Protein AF-A0A954XBH7-F1 (afdb_monomer_lite)

Structure (mmCIF, N/CA/C/O backbone):
data_AF-A0A954XBH7-F1
#
_entry.id   AF-A0A954XBH7-F1
#
loop_
_atom_site.group_PDB
_atom_site.id
_atom_site.type_symbol
_atom_site.label_atom_id
_atom_site.label_alt_id
_atom_site.label_comp_id
_atom_site.label_asym_id
_atom_site.label_entity_id
_atom_site.label_seq_id
_atom_site.pdbx_PDB_ins_code
_atom_site.Cartn_x
_atom_site.Cartn_y
_atom_site.Cartn_z
_atom_site.occupancy
_atom_site.B_iso_or_equiv
_atom_site.auth_seq_id
_atom_site.auth_comp_id
_atom_site.auth_asym_id
_atom_site.auth_atom_id
_atom_site.pdbx_PDB_model_num
ATOM 1 N N . MET A 1 1 ? 10.663 13.308 -38.263 1.00 36.91 1 MET A N 1
ATOM 2 C CA . MET A 1 1 ? 10.533 11.987 -37.616 1.00 36.91 1 MET A CA 1
ATOM 3 C C . MET A 1 1 ? 9.834 12.252 -36.302 1.00 36.91 1 MET A C 1
ATOM 5 O O . MET A 1 1 ? 10.481 12.444 -35.283 1.00 36.91 1 MET A O 1
ATOM 9 N N . ASP A 1 2 ? 8.521 12.435 -36.405 1.00 36.22 2 ASP A N 1
ATOM 10 C CA . ASP A 1 2 ? 7.626 12.686 -35.284 1.00 36.22 2 ASP A CA 1
ATOM 11 C C . ASP A 1 2 ? 7.541 11.413 -34.451 1.00 36.22 2 ASP A C 1
ATOM 13 O O . ASP A 1 2 ? 7.049 10.384 -34.914 1.00 36.22 2 ASP A O 1
ATOM 17 N N . SER A 1 3 ? 8.103 11.472 -33.249 1.00 42.88 3 SER A N 1
ATOM 18 C CA . SER A 1 3 ? 7.940 10.445 -32.233 1.00 42.88 3 SER A CA 1
ATOM 19 C C . SER A 1 3 ? 6.480 10.446 -31.790 1.00 42.88 3 SER A C 1
ATOM 21 O O . SER A 1 3 ? 6.042 11.360 -31.091 1.00 42.88 3 SER A O 1
ATOM 23 N N . ASP A 1 4 ? 5.752 9.457 -32.295 1.00 40.78 4 ASP A N 1
ATOM 24 C CA . ASP A 1 4 ? 4.580 8.808 -31.715 1.00 40.78 4 ASP A CA 1
ATOM 25 C C . ASP A 1 4 ? 4.142 9.409 -30.366 1.00 40.78 4 ASP A C 1
ATOM 27 O O . ASP A 1 4 ? 4.660 9.068 -29.301 1.00 40.78 4 ASP A O 1
ATOM 31 N N . LYS A 1 5 ? 3.203 10.362 -30.414 1.00 44.94 5 LYS A N 1
ATOM 32 C CA . LYS A 1 5 ? 2.457 10.791 -29.229 1.00 44.94 5 LYS A CA 1
ATOM 33 C C . LYS A 1 5 ? 1.485 9.666 -28.902 1.00 44.94 5 LYS A C 1
ATOM 35 O O . LYS A 1 5 ? 0.318 9.743 -29.275 1.00 44.94 5 LYS A O 1
ATOM 40 N N . SER A 1 6 ? 1.993 8.614 -28.273 1.00 44.19 6 SER A N 1
ATOM 41 C CA . SER A 1 6 ? 1.218 7.443 -27.887 1.00 44.19 6 SER A CA 1
ATOM 42 C C . SER A 1 6 ? 0.050 7.877 -26.996 1.00 44.19 6 SER A C 1
ATOM 44 O O . SER A 1 6 ? 0.247 8.238 -25.833 1.00 44.19 6 SER A O 1
ATOM 46 N N . GLU A 1 7 ? -1.165 7.878 -27.546 1.00 43.41 7 GLU A N 1
ATOM 47 C CA . GLU A 1 7 ? -2.385 7.852 -26.744 1.00 43.41 7 GLU A CA 1
ATOM 48 C C . GLU A 1 7 ? -2.336 6.569 -25.908 1.00 43.41 7 GLU A C 1
ATOM 50 O O . GLU A 1 7 ? -2.286 5.463 -26.445 1.00 43.41 7 GLU A O 1
ATOM 55 N N . GLY A 1 8 ? -2.259 6.715 -24.588 1.00 51.84 8 GLY A N 1
ATOM 56 C CA . GLY A 1 8 ? -2.066 5.601 -23.669 1.00 51.84 8 GLY A CA 1
ATOM 57 C C . GLY A 1 8 ? -2.808 5.843 -22.364 1.00 51.84 8 GLY A C 1
ATOM 58 O O . GLY A 1 8 ? -2.859 6.964 -21.856 1.00 51.84 8 GLY A O 1
ATOM 59 N N . VAL A 1 9 ? -3.413 4.782 -21.832 1.00 53.88 9 VAL A N 1
ATOM 60 C CA . VAL A 1 9 ? -3.967 4.770 -20.477 1.00 53.88 9 VAL A CA 1
ATOM 61 C C . VAL A 1 9 ? -2.884 4.213 -19.566 1.00 53.88 9 VAL A C 1
ATOM 63 O O . VAL A 1 9 ? -2.544 3.036 -19.670 1.00 53.88 9 VAL A O 1
ATOM 66 N N . PHE A 1 10 ? -2.352 5.054 -18.685 1.00 56.38 10 PHE A N 1
ATOM 67 C CA . PHE A 1 10 ? -1.316 4.671 -17.728 1.00 56.38 10 PHE A CA 1
ATOM 68 C C . PHE A 1 10 ? -1.886 4.699 -16.305 1.00 56.38 10 PHE A C 1
ATOM 70 O O . PHE A 1 10 ? -2.744 5.522 -15.960 1.00 56.38 10 PHE A O 1
ATOM 77 N N . ALA A 1 11 ? -1.442 3.767 -15.464 1.00 56.75 11 ALA A N 1
ATOM 78 C CA . ALA A 1 11 ? -1.829 3.695 -14.059 1.00 56.75 11 ALA A CA 1
ATOM 79 C C . ALA A 1 11 ? -0.993 4.687 -13.234 1.00 56.75 11 ALA A C 1
ATOM 81 O O . ALA A 1 11 ? -0.103 4.291 -12.497 1.00 56.75 11 ALA A O 1
ATOM 82 N N . ASP A 1 12 ? -1.255 5.986 -13.386 1.00 60.50 12 ASP A N 1
ATOM 83 C CA . ASP A 1 12 ? -0.345 7.024 -12.877 1.00 60.50 12 ASP A CA 1
ATOM 84 C C . ASP A 1 12 ? -0.727 7.640 -11.532 1.00 60.50 12 ASP A C 1
ATOM 86 O O . ASP A 1 12 ? 0.113 8.246 -10.862 1.00 60.50 12 ASP A O 1
ATOM 90 N N . ALA A 1 13 ? -1.989 7.530 -11.121 1.00 59.00 13 ALA A N 1
ATOM 91 C CA . ALA A 1 13 ? -2.493 8.314 -10.004 1.00 59.00 13 ALA A CA 1
ATOM 92 C C . ALA A 1 13 ? -2.855 7.418 -8.820 1.00 59.00 13 ALA A C 1
ATOM 94 O O . ALA A 1 13 ? -3.929 6.820 -8.761 1.00 59.00 13 ALA A O 1
ATOM 95 N N . THR A 1 14 ? -1.957 7.379 -7.836 1.00 73.00 14 THR A N 1
ATOM 96 C CA . THR A 1 14 ? -2.325 7.007 -6.469 1.00 73.00 14 THR A CA 1
ATOM 97 C C . THR A 1 14 ? -2.552 8.286 -5.670 1.00 73.00 14 THR A C 1
ATOM 99 O O . THR A 1 14 ? -1.691 9.166 -5.679 1.00 73.00 14 THR A O 1
ATOM 102 N N . HIS A 1 15 ? -3.712 8.420 -5.027 1.00 81.50 15 HIS A N 1
ATOM 103 C CA . HIS A 1 15 ? -3.998 9.531 -4.115 1.00 81.50 15 HIS A CA 1
ATOM 104 C C . HIS A 1 15 ? -4.267 8.988 -2.716 1.00 81.50 15 HIS A C 1
ATOM 106 O O . HIS A 1 15 ? -5.100 8.097 -2.547 1.00 81.50 15 HIS A O 1
ATOM 112 N N . VAL A 1 16 ? -3.554 9.507 -1.720 1.00 85.25 16 VAL A N 1
ATOM 113 C CA . VAL A 1 16 ? -3.611 9.026 -0.335 1.00 85.25 16 VAL A CA 1
ATOM 114 C C . VAL A 1 16 ? -4.178 10.119 0.558 1.00 85.25 16 VAL A C 1
ATOM 116 O O . VAL A 1 16 ? -3.672 11.238 0.566 1.00 85.25 16 VAL A O 1
ATOM 119 N N . VAL A 1 17 ? -5.234 9.799 1.304 1.00 88.44 17 VAL A N 1
ATOM 120 C CA . VAL A 1 17 ? -5.970 10.761 2.134 1.00 88.44 17 VAL A CA 1
ATOM 121 C C . VAL A 1 17 ? -6.235 10.181 3.518 1.00 88.44 17 VAL A C 1
ATOM 123 O O . VAL A 1 17 ? -6.550 8.999 3.670 1.00 88.44 17 VAL A O 1
ATOM 126 N N . ALA A 1 18 ? -6.140 11.027 4.541 1.00 87.56 18 ALA A N 1
ATOM 127 C CA . ALA A 1 18 ? -6.534 10.681 5.897 1.00 87.56 18 ALA A CA 1
ATOM 128 C C . ALA A 1 18 ? -8.067 10.625 5.991 1.00 87.56 18 ALA A C 1
ATOM 130 O O . ALA A 1 18 ? -8.766 11.566 5.619 1.00 87.56 18 ALA A O 1
ATOM 131 N N . ALA A 1 19 ? -8.602 9.524 6.512 1.00 83.06 19 ALA A N 1
ATOM 132 C CA . ALA A 1 19 ? -10.033 9.272 6.650 1.00 83.06 19 ALA A CA 1
ATOM 133 C C . ALA A 1 19 ? -10.357 8.853 8.094 1.00 83.06 19 ALA A C 1
ATOM 135 O O . ALA A 1 19 ? -10.645 7.688 8.388 1.00 83.06 19 ALA A O 1
ATOM 136 N N . GLY A 1 20 ? -10.273 9.811 9.023 1.00 84.88 20 GLY A N 1
ATOM 137 C CA . GLY A 1 20 ? -10.419 9.555 10.459 1.00 84.88 20 GLY A CA 1
ATOM 138 C C . GLY A 1 20 ? -9.294 8.655 10.977 1.00 84.88 20 GLY A C 1
ATOM 139 O O . GLY A 1 20 ? -8.123 8.983 10.824 1.00 84.88 20 GLY A O 1
ATOM 140 N N . HIS A 1 21 ? -9.643 7.497 11.547 1.00 83.69 21 HIS A N 1
ATOM 141 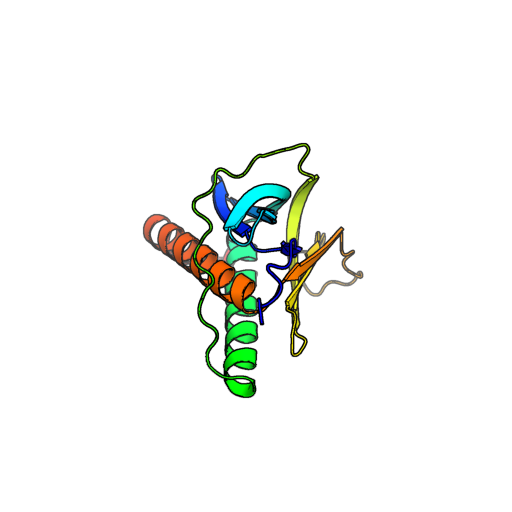C CA . HIS A 1 21 ? -8.676 6.488 12.017 1.00 8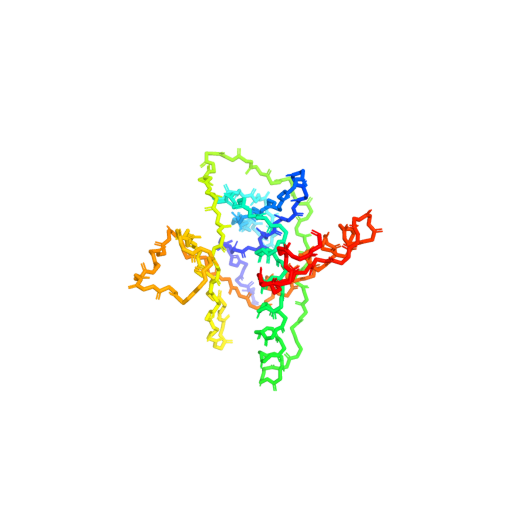3.69 21 HIS A CA 1
ATOM 142 C C . HIS A 1 21 ? -8.148 5.556 10.911 1.00 83.69 21 HIS A C 1
ATOM 144 O O . HIS A 1 21 ? -7.442 4.585 11.194 1.00 83.69 21 HIS A O 1
ATOM 150 N N . ASN A 1 22 ? -8.508 5.817 9.654 1.00 89.75 22 ASN A N 1
ATOM 151 C CA . ASN A 1 22 ? -8.070 5.045 8.501 1.00 89.75 22 ASN A CA 1
ATOM 152 C C . ASN A 1 22 ? -7.342 5.935 7.493 1.00 89.75 22 ASN A C 1
ATOM 154 O O . ASN A 1 22 ? -7.479 7.155 7.481 1.00 89.75 22 ASN A O 1
ATOM 158 N N . VAL A 1 23 ? -6.604 5.278 6.614 1.00 91.50 23 VAL A N 1
ATOM 159 C CA . VAL A 1 23 ? -6.016 5.815 5.397 1.00 91.50 23 VAL A CA 1
ATOM 160 C C . VAL A 1 23 ? -6.862 5.329 4.228 1.00 91.50 23 VAL A C 1
ATOM 162 O O . VAL A 1 23 ? -7.190 4.141 4.138 1.00 91.50 23 VAL A O 1
ATOM 165 N N . LEU A 1 24 ? -7.226 6.254 3.350 1.00 91.44 24 LEU A N 1
ATOM 166 C CA . LEU A 1 24 ? -7.927 5.987 2.107 1.00 91.44 24 LEU A CA 1
ATOM 167 C C . LEU A 1 24 ? -6.961 6.171 0.941 1.00 91.44 24 LEU A C 1
ATOM 169 O O . LEU A 1 24 ? -6.376 7.238 0.778 1.00 91.44 24 LEU A O 1
ATOM 173 N N . ILE A 1 25 ? -6.794 5.122 0.145 1.00 90.62 25 ILE A N 1
ATOM 174 C CA . ILE A 1 25 ? -5.942 5.115 -1.041 1.00 90.62 25 ILE A CA 1
ATOM 175 C C . ILE A 1 25 ? -6.832 4.951 -2.266 1.00 90.62 25 ILE A C 1
ATOM 177 O O . ILE A 1 25 ? -7.595 3.990 -2.362 1.00 90.62 25 ILE A O 1
ATOM 181 N N . TYR A 1 26 ? -6.721 5.880 -3.205 1.00 88.12 26 TYR A N 1
ATOM 182 C CA . TYR A 1 26 ? -7.367 5.803 -4.506 1.00 88.12 26 TYR A CA 1
ATOM 183 C C . TYR A 1 26 ? -6.357 5.324 -5.535 1.00 88.12 26 TYR A C 1
ATOM 185 O O . TYR A 1 26 ? -5.347 5.989 -5.743 1.00 88.12 26 TYR A O 1
ATOM 193 N N . PHE A 1 27 ? -6.654 4.210 -6.194 1.00 87.12 27 PHE A N 1
ATOM 194 C CA . PHE A 1 27 ? -5.952 3.772 -7.392 1.00 87.12 27 PHE A CA 1
ATOM 195 C C . PHE A 1 27 ? -6.744 4.229 -8.612 1.00 87.12 27 PHE A C 1
ATOM 197 O O . PHE A 1 27 ? -7.890 3.809 -8.820 1.00 87.12 27 PHE A O 1
ATOM 204 N N . ALA A 1 28 ? -6.143 5.120 -9.391 1.00 82.75 28 ALA A N 1
ATOM 205 C CA . ALA A 1 28 ? -6.742 5.719 -10.566 1.00 82.75 28 ALA A CA 1
ATOM 206 C C . ALA A 1 28 ? -5.891 5.473 -11.811 1.00 82.75 28 ALA A C 1
ATOM 208 O O . ALA A 1 28 ? -4.660 5.440 -11.769 1.00 82.75 28 ALA A O 1
ATOM 209 N N . THR A 1 29 ? -6.578 5.339 -12.938 1.00 77.50 29 THR A N 1
ATOM 210 C CA . THR A 1 29 ? -5.958 5.354 -14.263 1.00 77.50 29 THR A CA 1
ATOM 211 C C . THR A 1 29 ? -6.107 6.734 -14.864 1.00 77.50 29 THR A C 1
ATOM 213 O O . THR A 1 29 ? -7.200 7.304 -14.813 1.00 77.50 29 THR A O 1
ATOM 216 N N . THR A 1 30 ? -5.036 7.242 -15.460 1.00 74.75 30 THR A N 1
ATOM 217 C CA . THR A 1 30 ? -5.034 8.529 -16.149 1.00 74.75 30 THR A CA 1
ATOM 218 C C . THR A 1 30 ? -5.012 8.292 -17.650 1.00 74.75 30 THR A C 1
ATOM 220 O O . THR A 1 30 ? -4.174 7.553 -18.168 1.00 74.75 30 THR A O 1
ATOM 223 N N . ASN A 1 31 ? -5.951 8.915 -18.354 1.00 71.00 31 ASN A N 1
ATOM 224 C CA . ASN A 1 31 ? -5.974 8.923 -19.808 1.00 71.00 31 ASN A CA 1
ATOM 225 C C . ASN A 1 31 ? -5.105 10.075 -20.327 1.00 71.00 31 ASN A C 1
ATOM 227 O O . ASN A 1 31 ? -5.291 11.221 -19.901 1.00 71.00 31 ASN A O 1
ATOM 231 N N . TYR A 1 32 ? -4.189 9.796 -21.254 1.00 66.25 32 TYR A N 1
ATOM 232 C CA . TYR A 1 32 ? -3.356 10.807 -21.900 1.00 66.25 32 TYR A CA 1
ATOM 233 C C . TYR A 1 32 ? -3.871 11.115 -23.306 1.00 66.25 32 TYR A C 1
ATOM 235 O O . TYR A 1 32 ? -3.615 10.374 -24.253 1.00 66.25 32 TYR A O 1
ATOM 243 N N . ALA A 1 33 ? -4.553 12.251 -23.456 1.00 66.88 33 ALA A N 1
ATOM 244 C CA . ALA A 1 33 ? -4.963 12.758 -24.759 1.00 66.88 33 ALA A CA 1
ATOM 245 C C . ALA A 1 33 ? -3.852 13.655 -25.320 1.00 66.88 33 ALA A C 1
ATOM 247 O O . ALA A 1 33 ? -3.468 14.653 -24.704 1.00 66.88 33 ALA A O 1
ATOM 248 N N . SER A 1 34 ? -3.333 13.339 -26.509 1.00 66.94 34 SER A N 1
ATOM 249 C CA . SER A 1 34 ? -2.300 14.132 -27.208 1.00 66.94 34 SER A CA 1
ATOM 250 C C . SER A 1 34 ? -0.971 14.337 -26.448 1.00 66.94 34 SER A C 1
ATOM 252 O O . SER A 1 34 ? -0.243 15.302 -26.706 1.00 66.94 34 SER A O 1
ATOM 254 N N . GLY A 1 35 ? -0.629 13.417 -25.538 1.00 64.25 35 GLY A N 1
ATOM 255 C CA . GLY A 1 35 ? 0.598 13.462 -24.728 1.00 64.25 35 GLY A CA 1
ATOM 256 C C . GLY A 1 35 ? 0.504 14.326 -23.465 1.00 64.25 35 GLY A C 1
ATOM 257 O O . GLY A 1 35 ? 1.510 14.526 -22.789 1.00 64.25 35 GLY A O 1
ATOM 258 N N . ALA A 1 36 ? -0.685 14.832 -23.133 1.00 62.84 36 ALA A N 1
ATOM 259 C CA . ALA A 1 36 ? -0.972 15.471 -21.854 1.00 62.84 36 ALA A CA 1
ATOM 260 C C . ALA A 1 36 ? -1.959 14.601 -21.064 1.00 62.84 36 ALA A C 1
ATOM 262 O O . ALA A 1 36 ? -2.866 14.024 -21.674 1.00 62.84 36 ALA A O 1
ATOM 263 N N . PRO A 1 37 ? -1.824 14.503 -19.728 1.00 66.56 37 PRO A N 1
ATOM 264 C CA . PRO A 1 37 ? -2.852 13.856 -18.926 1.00 66.56 37 PRO A CA 1
ATOM 265 C C . PRO A 1 37 ? -4.155 14.642 -19.148 1.00 66.56 37 PRO A C 1
ATOM 267 O O . PRO A 1 37 ? -4.118 15.862 -19.336 1.00 66.56 37 PRO A O 1
ATOM 270 N N . SER A 1 38 ? -5.290 13.953 -19.245 1.00 68.00 38 SER A N 1
ATOM 271 C CA . SER A 1 38 ? -6.585 14.546 -19.622 1.00 68.00 38 SER A CA 1
ATOM 272 C C . SER A 1 38 ? -7.666 14.319 -18.567 1.00 68.00 38 SER A C 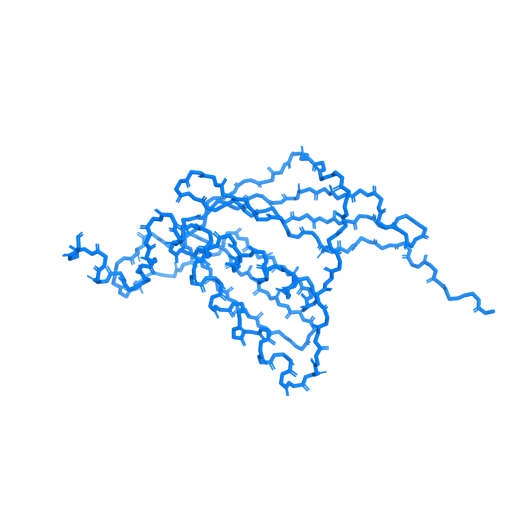1
ATOM 274 O O . SER A 1 38 ? -8.375 15.257 -18.208 1.00 68.00 38 SER A O 1
ATOM 276 N N . GLU A 1 39 ? -7.743 13.108 -18.016 1.00 74.19 39 GLU A N 1
ATOM 277 C CA . GLU A 1 39 ? -8.672 12.737 -16.952 1.00 74.19 39 GLU A CA 1
ATOM 278 C C . GLU A 1 39 ? -8.086 11.582 -16.137 1.00 74.19 39 GLU A C 1
ATOM 280 O O . GLU A 1 39 ? -7.568 10.620 -16.709 1.00 74.19 39 GLU A O 1
ATOM 285 N N . SER A 1 40 ? -8.198 11.663 -14.810 1.00 77.06 40 SER A N 1
ATOM 286 C CA . SER A 1 40 ? -7.890 10.558 -13.901 1.00 77.06 40 SER A CA 1
ATOM 287 C C . SER A 1 40 ? -9.188 9.987 -13.341 1.00 77.06 40 SER A C 1
ATOM 289 O O . SER A 1 40 ? -9.954 10.701 -12.695 1.00 77.06 40 SER A O 1
ATOM 291 N N . THR A 1 41 ? -9.427 8.694 -13.545 1.00 81.00 41 THR A N 1
ATOM 292 C CA . THR A 1 41 ? -10.620 8.003 -13.040 1.00 81.00 41 THR A CA 1
ATOM 293 C C . THR A 1 41 ? -10.223 7.009 -11.958 1.00 81.00 41 THR A C 1
ATOM 295 O O . THR A 1 41 ? -9.473 6.065 -12.217 1.00 81.00 41 THR A O 1
ATOM 298 N N . ALA A 1 42 ? -10.747 7.196 -10.743 1.00 82.25 42 ALA A N 1
ATOM 299 C CA . ALA A 1 42 ? -10.531 6.261 -9.641 1.00 82.25 42 ALA A CA 1
ATOM 300 C C . ALA A 1 42 ? -11.262 4.935 -9.895 1.00 82.25 42 ALA A C 1
ATOM 302 O O . ALA A 1 42 ? -12.496 4.892 -9.961 1.00 82.25 42 ALA A O 1
ATOM 303 N N . GLN A 1 43 ? -10.498 3.848 -9.993 1.00 83.12 43 GLN A N 1
ATOM 304 C CA . GLN A 1 43 ? -11.024 2.500 -10.211 1.00 83.12 43 GLN A CA 1
ATOM 305 C C . GLN A 1 43 ? -11.256 1.756 -8.894 1.00 83.12 43 GLN A C 1
ATOM 307 O O . GLN A 1 43 ? -12.262 1.057 -8.744 1.00 83.12 43 GLN A O 1
ATOM 312 N N . LEU A 1 44 ? -10.363 1.958 -7.921 1.00 87.81 44 LEU A N 1
ATOM 313 C CA . LEU A 1 44 ? -10.415 1.302 -6.622 1.00 87.81 44 LEU A CA 1
ATOM 314 C C . LEU A 1 44 ? -10.119 2.281 -5.482 1.00 87.81 44 LEU A C 1
ATOM 316 O O . LEU A 1 44 ? -9.110 2.980 -5.490 1.00 87.81 44 LEU A O 1
ATOM 320 N N . SER A 1 45 ? -10.973 2.257 -4.465 1.00 90.19 45 SER A N 1
ATOM 321 C CA . SER A 1 45 ? -10.786 2.916 -3.177 1.00 90.19 45 SER A CA 1
ATOM 322 C C . SER A 1 45 ? -10.492 1.867 -2.113 1.00 90.19 45 SER A C 1
ATOM 324 O O . SER A 1 45 ? -11.318 0.993 -1.836 1.00 90.19 45 SER A O 1
ATOM 326 N N . VAL A 1 46 ? -9.324 1.966 -1.489 1.00 91.44 46 VAL A N 1
ATOM 327 C CA . VAL A 1 46 ? -8.882 1.058 -0.430 1.00 91.44 46 VAL A CA 1
ATOM 328 C C . VAL A 1 46 ? -8.836 1.799 0.890 1.00 91.44 46 VAL A C 1
ATOM 330 O O . VAL A 1 46 ? -8.061 2.733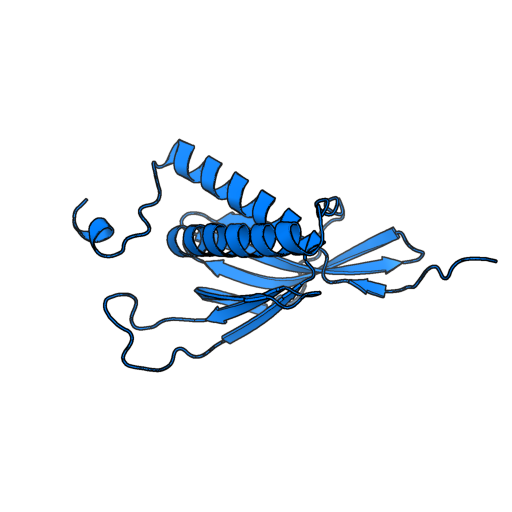 1.063 1.00 91.44 46 VAL A O 1
ATOM 333 N N . TYR A 1 47 ? -9.639 1.338 1.838 1.00 93.06 47 TYR A N 1
ATOM 334 C CA . TYR A 1 47 ? -9.584 1.764 3.227 1.00 93.06 47 TYR A CA 1
ATOM 335 C C . TYR A 1 47 ? -8.685 0.811 4.008 1.00 93.06 47 TYR A C 1
ATOM 337 O O . TYR A 1 47 ? -8.895 -0.401 3.994 1.00 93.06 47 TYR A O 1
ATOM 345 N N . MET A 1 48 ? -7.706 1.337 4.733 1.00 92.81 48 MET A N 1
ATOM 346 C CA . MET A 1 48 ? -6.876 0.547 5.643 1.00 92.81 48 MET A CA 1
ATOM 347 C C . MET A 1 48 ? -6.538 1.345 6.893 1.00 92.81 48 MET A C 1
ATOM 349 O O . MET A 1 48 ? -6.448 2.563 6.850 1.00 92.81 48 MET A O 1
ATOM 353 N N . ASN A 1 49 ? -6.338 0.679 8.026 1.00 92.00 49 ASN A N 1
ATOM 354 C CA . ASN A 1 49 ? -5.902 1.379 9.235 1.00 92.00 49 ASN A CA 1
ATOM 355 C C . ASN A 1 49 ? -4.441 1.862 9.116 1.00 92.00 49 ASN A C 1
ATOM 357 O O . ASN A 1 49 ? -3.654 1.327 8.327 1.00 92.00 49 ASN A O 1
ATOM 361 N N . TYR A 1 50 ? -4.056 2.822 9.962 1.00 91.56 50 TYR A N 1
ATOM 362 C CA . TYR A 1 50 ? -2.695 3.376 9.995 1.00 91.56 50 TYR A CA 1
ATOM 363 C C . TYR A 1 50 ? -1.603 2.328 10.253 1.00 91.56 50 TYR A C 1
ATOM 365 O O . TYR A 1 50 ? -0.503 2.437 9.719 1.00 91.56 50 TYR A O 1
ATOM 373 N N . TYR A 1 51 ? -1.896 1.254 10.990 1.00 91.50 51 TYR A N 1
ATOM 374 C CA . TYR A 1 51 ? -0.932 0.173 11.214 1.00 91.50 51 TYR A CA 1
ATOM 375 C C . TYR A 1 51 ? -0.630 -0.637 9.951 1.00 91.50 51 TYR A C 1
ATOM 377 O O . TYR A 1 51 ? 0.479 -1.142 9.762 1.00 91.50 51 TYR A O 1
ATOM 385 N N . THR A 1 52 ? -1.635 -0.850 9.109 1.00 91.56 52 THR A N 1
ATOM 386 C CA . THR A 1 52 ? -1.477 -1.504 7.813 1.00 91.56 52 THR A CA 1
ATOM 387 C C . THR A 1 52 ? -0.815 -0.546 6.827 1.00 91.56 52 THR A C 1
ATOM 389 O O . THR A 1 52 ? 0.112 -0.971 6.143 1.00 91.56 52 THR A O 1
ATOM 392 N N . ALA A 1 53 ? -1.167 0.743 6.847 1.00 93.75 53 ALA A N 1
ATOM 393 C CA . ALA A 1 53 ? -0.495 1.768 6.049 1.00 93.75 53 ALA A CA 1
ATOM 394 C C . ALA A 1 53 ? 1.004 1.897 6.390 1.00 93.75 53 ALA A C 1
ATOM 396 O O . ALA A 1 53 ? 1.829 1.921 5.484 1.00 93.75 53 ALA A O 1
ATOM 397 N N . LYS A 1 54 ? 1.390 1.872 7.674 1.00 93.88 54 LYS A N 1
ATOM 398 C CA . LYS A 1 54 ? 2.803 1.894 8.112 1.00 93.88 54 LYS A CA 1
ATOM 399 C C . LYS A 1 54 ? 3.589 0.674 7.635 1.00 93.88 54 LYS A C 1
ATOM 401 O O . LYS A 1 54 ? 4.726 0.792 7.186 1.00 93.88 54 LYS A O 1
ATOM 406 N N . ARG A 1 55 ? 2.973 -0.511 7.675 1.00 91.94 55 ARG A N 1
ATOM 407 C CA . ARG A 1 55 ? 3.577 -1.739 7.128 1.00 91.94 55 ARG A CA 1
ATOM 408 C C . ARG A 1 55 ? 3.729 -1.667 5.609 1.00 91.94 55 ARG A C 1
ATOM 410 O O . ARG A 1 55 ? 4.765 -2.072 5.088 1.00 91.94 55 ARG A O 1
ATOM 417 N N . LEU A 1 56 ? 2.731 -1.116 4.920 1.00 93.75 56 LEU A N 1
ATOM 418 C CA . LEU A 1 56 ? 2.787 -0.850 3.486 1.00 93.75 56 LEU A CA 1
ATOM 419 C C . LEU A 1 56 ? 3.908 0.142 3.147 1.00 93.75 56 LEU A C 1
ATOM 421 O O . LEU A 1 56 ? 4.717 -0.158 2.278 1.00 93.75 56 LEU A O 1
ATOM 425 N N . GLN A 1 57 ? 4.020 1.257 3.871 1.00 94.69 57 GLN A N 1
ATOM 426 C CA . GLN A 1 57 ? 5.091 2.245 3.709 1.00 94.69 57 GLN A CA 1
ATOM 427 C C . GLN A 1 57 ? 6.478 1.596 3.808 1.00 94.69 57 GLN A C 1
ATOM 429 O O . GLN A 1 57 ? 7.310 1.781 2.925 1.00 94.69 57 GLN A O 1
ATOM 434 N N . ALA A 1 58 ? 6.721 0.793 4.848 1.00 94.06 58 ALA A N 1
ATOM 435 C CA . ALA A 1 58 ? 8.002 0.115 5.033 1.00 94.06 58 ALA A CA 1
ATOM 436 C C . ALA A 1 58 ? 8.304 -0.881 3.898 1.00 94.06 58 ALA A C 1
ATOM 438 O O . ALA A 1 58 ? 9.429 -0.942 3.398 1.00 94.06 58 ALA A O 1
ATOM 439 N N . ALA A 1 59 ? 7.301 -1.647 3.459 1.00 93.50 59 ALA A N 1
ATOM 440 C CA . ALA A 1 59 ? 7.448 -2.582 2.346 1.00 93.50 59 ALA A CA 1
ATOM 441 C C . ALA A 1 59 ? 7.703 -1.863 1.008 1.00 93.50 59 ALA A C 1
ATOM 443 O O . ALA A 1 59 ? 8.548 -2.308 0.227 1.00 93.50 59 ALA A O 1
ATOM 444 N N . LEU A 1 60 ? 7.010 -0.746 0.762 1.00 93.88 60 LEU A N 1
ATOM 445 C CA . LEU A 1 60 ? 7.219 0.122 -0.398 1.00 93.88 60 LEU A CA 1
ATOM 446 C C . LEU A 1 60 ? 8.637 0.685 -0.394 1.00 93.88 60 LEU A C 1
ATOM 448 O O . LEU A 1 60 ? 9.341 0.537 -1.387 1.00 93.88 60 LEU A O 1
ATOM 452 N N . ALA A 1 61 ? 9.084 1.245 0.733 1.00 94.06 61 ALA A N 1
ATOM 453 C CA . ALA A 1 61 ? 10.418 1.818 0.879 1.00 94.06 61 ALA A CA 1
ATOM 454 C C . ALA A 1 61 ? 11.512 0.802 0.544 1.00 94.06 61 ALA A C 1
ATOM 456 O O . ALA A 1 61 ? 12.391 1.087 -0.265 1.00 94.06 61 ALA A O 1
ATOM 457 N N . MET A 1 62 ? 11.419 -0.416 1.087 1.00 93.75 62 MET A N 1
ATOM 458 C CA . MET A 1 62 ? 12.368 -1.482 0.760 1.00 93.75 62 MET A CA 1
ATOM 459 C C . MET A 1 62 ? 12.314 -1.889 -0.715 1.00 93.75 62 MET A C 1
ATOM 461 O O . MET A 1 62 ? 13.354 -2.169 -1.307 1.00 93.75 62 MET A O 1
ATOM 465 N N . SER A 1 63 ? 11.120 -1.957 -1.308 1.00 92.50 63 SER A N 1
ATOM 466 C CA . SER A 1 63 ? 10.957 -2.373 -2.707 1.00 92.50 63 SER A CA 1
ATOM 467 C C . SER A 1 63 ? 11.532 -1.329 -3.664 1.00 92.50 63 SER A C 1
ATOM 469 O O . SER A 1 63 ? 12.318 -1.682 -4.540 1.00 92.50 63 SER A O 1
ATOM 471 N N . VAL A 1 64 ? 11.222 -0.049 -3.443 1.00 91.81 64 VAL A N 1
ATOM 472 C CA . VAL A 1 64 ? 11.769 1.081 -4.211 1.00 91.81 64 VAL A CA 1
ATOM 473 C C . VAL A 1 64 ? 13.282 1.174 -4.022 1.00 91.81 64 VAL A C 1
ATOM 475 O O . VAL A 1 64 ? 14.010 1.270 -5.002 1.00 91.81 64 VAL A O 1
ATOM 478 N N . GLN A 1 65 ? 13.787 1.050 -2.791 1.00 92.38 65 GLN A N 1
ATOM 479 C CA . GLN A 1 65 ? 15.229 1.068 -2.527 1.00 92.38 65 GLN A CA 1
ATOM 480 C C . GLN A 1 65 ? 15.968 -0.056 -3.269 1.00 92.38 65 GLN A C 1
ATOM 482 O O . GLN A 1 65 ? 17.039 0.176 -3.829 1.00 92.38 65 GLN A O 1
ATOM 487 N N . ARG A 1 66 ? 15.415 -1.277 -3.282 1.00 91.69 66 ARG A N 1
ATOM 488 C CA . ARG A 1 66 ? 15.997 -2.408 -4.024 1.00 91.69 66 ARG A CA 1
ATOM 489 C C . ARG A 1 66 ? 16.001 -2.158 -5.524 1.00 91.69 66 ARG A C 1
ATOM 491 O O . ARG A 1 66 ? 16.990 -2.478 -6.172 1.00 91.69 66 ARG A O 1
ATOM 498 N N . HIS A 1 67 ? 14.919 -1.600 -6.058 1.00 91.81 67 HIS A N 1
ATOM 499 C CA . HIS A 1 67 ? 14.836 -1.252 -7.473 1.00 91.81 67 HIS A CA 1
ATOM 500 C C . HIS A 1 67 ? 15.882 -0.202 -7.842 1.00 91.81 67 HIS A C 1
ATOM 502 O O . HIS A 1 67 ? 16.687 -0.443 -8.737 1.00 91.81 67 HIS A O 1
ATOM 508 N N . VAL A 1 68 ? 15.987 0.871 -7.058 1.00 90.38 68 VAL A N 1
ATOM 509 C CA . VAL A 1 68 ? 16.982 1.928 -7.277 1.00 90.38 68 VAL A CA 1
ATOM 510 C C . VAL A 1 68 ? 18.416 1.399 -7.209 1.00 90.38 68 VAL A C 1
ATOM 512 O O . VAL A 1 68 ? 19.260 1.782 -8.016 1.00 90.38 68 VAL A O 1
ATOM 515 N N . ALA A 1 69 ? 18.704 0.474 -6.290 1.00 91.12 69 ALA A N 1
ATOM 516 C CA . ALA A 1 69 ? 20.029 -0.135 -6.175 1.00 91.12 69 ALA A CA 1
ATOM 517 C C . ALA A 1 69 ? 20.435 -0.966 -7.408 1.00 91.12 69 ALA A C 1
ATOM 519 O O . ALA A 1 69 ? 21.627 -1.148 -7.649 1.00 91.12 69 ALA A O 1
ATOM 520 N N . VAL A 1 70 ? 19.465 -1.487 -8.166 1.00 91.06 70 VAL A N 1
ATOM 521 C CA . VAL A 1 70 ? 19.708 -2.342 -9.338 1.00 91.06 70 VAL A CA 1
ATOM 522 C C . VAL A 1 70 ? 19.622 -1.551 -10.644 1.00 91.06 70 VAL A C 1
ATOM 524 O O . VAL A 1 70 ? 20.444 -1.764 -11.533 1.00 91.06 70 VAL A O 1
ATOM 527 N N . PHE A 1 71 ? 18.653 -0.643 -10.764 1.00 89.12 71 PHE A N 1
ATOM 528 C CA . PHE A 1 71 ? 18.299 0.033 -12.018 1.00 89.12 71 PHE A CA 1
ATOM 529 C C . PHE A 1 71 ? 18.646 1.529 -12.043 1.00 89.12 71 PHE A C 1
ATOM 531 O O . PHE A 1 71 ? 18.543 2.156 -13.095 1.00 89.12 71 PHE A O 1
ATOM 538 N N . GLY A 1 72 ? 19.113 2.093 -10.926 1.00 88.19 72 GLY A N 1
ATOM 539 C CA . GLY A 1 72 ? 19.437 3.514 -10.796 1.00 88.19 72 GLY A CA 1
ATOM 540 C C . GLY A 1 72 ? 18.277 4.354 -10.257 1.00 88.19 72 GLY A C 1
ATOM 541 O O . GLY A 1 72 ? 17.209 3.846 -9.929 1.00 88.19 72 GLY A O 1
ATOM 542 N N . GLU A 1 73 ? 18.504 5.659 -10.105 1.00 83.75 73 GLU A N 1
ATOM 543 C CA . GLU A 1 73 ? 17.517 6.553 -9.493 1.00 83.75 73 GLU A CA 1
ATOM 544 C C . GLU A 1 73 ? 16.224 6.650 -10.310 1.00 83.75 73 GLU A C 1
ATOM 546 O O . GLU A 1 73 ? 16.232 6.967 -11.501 1.00 83.75 73 GLU A O 1
ATOM 551 N N . VAL A 1 74 ? 15.098 6.444 -9.626 1.00 81.88 74 VAL A N 1
ATOM 552 C CA . VAL A 1 74 ? 13.757 6.643 -10.172 1.00 81.88 74 VAL A CA 1
ATOM 553 C C . VAL A 1 74 ? 13.250 7.995 -9.696 1.00 81.88 74 VAL A C 1
ATOM 555 O O . VAL A 1 74 ? 13.111 8.236 -8.497 1.00 81.88 74 VAL A O 1
ATOM 558 N N . GLN A 1 75 ? 12.971 8.897 -10.635 1.00 76.88 75 GLN A N 1
ATOM 559 C CA . GLN A 1 75 ? 12.350 10.172 -10.288 1.00 76.88 75 GLN A CA 1
ATOM 560 C C . GLN A 1 75 ? 10.861 9.955 -9.993 1.00 76.88 75 GLN A C 1
ATOM 562 O O . GLN A 1 75 ? 10.193 9.275 -10.783 1.00 76.88 75 GLN A O 1
ATOM 567 N N . PRO A 1 76 ? 10.324 10.536 -8.902 1.00 72.31 76 PRO A N 1
ATOM 568 C CA . PRO A 1 76 ? 8.891 10.505 -8.649 1.00 72.31 76 PRO A CA 1
ATOM 569 C C . PRO A 1 76 ? 8.147 11.131 -9.831 1.00 72.31 76 PRO A C 1
ATOM 571 O O . PRO A 1 76 ? 8.542 12.185 -10.346 1.00 72.31 76 PRO A O 1
ATOM 574 N N . SER A 1 77 ? 7.067 10.482 -10.263 1.00 67.06 77 SER A N 1
ATOM 575 C CA . SER A 1 77 ? 6.161 11.064 -11.247 1.00 67.06 77 SER A CA 1
ATOM 576 C C . SER A 1 77 ? 5.565 12.362 -10.695 1.00 67.06 77 SER A C 1
ATOM 578 O O . SER A 1 77 ? 5.198 12.464 -9.520 1.00 67.06 77 SER A O 1
ATOM 580 N N . LYS A 1 78 ? 5.474 13.396 -11.538 1.00 64.44 78 LYS A N 1
ATOM 581 C CA . LYS A 1 78 ? 4.768 14.620 -11.146 1.00 64.44 78 LYS A CA 1
ATOM 582 C C . LYS A 1 78 ? 3.295 14.261 -10.941 1.00 64.44 78 LYS A C 1
ATOM 584 O O . LYS A 1 78 ? 2.714 13.681 -11.858 1.00 64.44 78 LYS A O 1
ATOM 589 N N . PRO A 1 79 ? 2.675 14.620 -9.803 1.00 58.12 79 PRO A N 1
ATOM 590 C CA . PRO A 1 79 ? 1.246 14.420 -9.643 1.00 58.12 79 PRO A CA 1
ATOM 591 C C . PRO A 1 79 ? 0.530 15.182 -10.757 1.00 58.12 79 PRO A C 1
ATOM 593 O O . PRO A 1 79 ? 0.704 16.396 -10.904 1.00 58.12 79 PRO A O 1
ATOM 596 N N . SER A 1 80 ? -0.249 14.469 -11.570 1.00 58.78 80 SER A N 1
ATOM 597 C CA . SER A 1 80 ? -1.155 15.091 -12.526 1.00 58.78 80 SER A CA 1
ATOM 598 C C . SER A 1 80 ? -2.133 15.931 -11.710 1.00 58.78 80 SER A C 1
ATOM 600 O O . SER A 1 80 ? -2.968 15.383 -10.998 1.00 58.78 80 SER A O 1
ATOM 602 N N . GLY A 1 81 ? -2.016 17.262 -11.759 1.00 56.69 81 GLY A N 1
ATOM 603 C CA . GLY A 1 81 ? -2.882 18.202 -11.029 1.00 56.69 81 GLY A CA 1
ATOM 604 C C . GLY A 1 81 ? -4.331 18.227 -11.531 1.00 56.69 81 GLY A C 1
ATOM 605 O O . GLY A 1 81 ? -4.997 19.256 -11.452 1.00 56.69 81 GLY A O 1
ATOM 606 N N . GLN A 1 82 ? -4.794 17.126 -12.115 1.00 64.50 82 GLN A N 1
ATOM 607 C CA . GLN A 1 82 ? -6.108 16.984 -12.698 1.00 64.50 82 GLN A CA 1
ATOM 608 C C . GLN A 1 82 ? -7.124 16.537 -11.653 1.00 64.50 82 GLN A C 1
ATOM 610 O O . GLN A 1 82 ? -6.802 15.725 -10.785 1.00 64.50 82 GLN A O 1
ATOM 615 N N . PRO A 1 83 ? -8.366 17.040 -11.737 1.00 62.81 83 PRO A N 1
ATOM 616 C CA . PRO A 1 83 ? -9.442 16.558 -10.891 1.00 62.81 83 PRO A CA 1
ATOM 617 C C . PRO A 1 83 ? -9.671 15.064 -11.137 1.00 62.81 83 PRO A C 1
ATOM 619 O O . PRO A 1 83 ? -10.020 14.662 -12.246 1.00 62.81 83 PRO A O 1
ATOM 622 N N . THR A 1 84 ? -9.500 14.244 -10.102 1.00 68.44 84 THR A N 1
ATOM 623 C CA . THR A 1 84 ? -9.853 12.825 -10.168 1.00 68.44 84 THR A CA 1
ATOM 624 C C . THR A 1 84 ? -11.369 12.679 -10.128 1.00 68.44 84 THR A C 1
ATOM 626 O O . THR A 1 84 ? -12.017 13.032 -9.133 1.00 68.44 84 THR A O 1
ATOM 629 N N . THR A 1 85 ? -11.955 12.133 -11.191 1.00 68.81 85 THR A N 1
ATOM 630 C CA . THR A 1 85 ? -13.374 11.787 -11.208 1.00 68.81 85 THR A CA 1
ATOM 631 C C . THR A 1 85 ? -13.579 10.488 -10.429 1.00 68.81 85 THR A C 1
ATOM 633 O O . THR A 1 85 ? -12.950 9.454 -10.669 1.00 68.81 85 THR A O 1
ATOM 636 N N . HIS A 1 86 ? -14.453 10.554 -9.427 1.00 65.06 86 HIS A N 1
ATOM 637 C CA . HIS A 1 86 ? -14.844 9.402 -8.624 1.00 65.06 86 HIS A CA 1
ATOM 638 C C . HIS A 1 86 ? -16.071 8.783 -9.299 1.00 65.06 86 HIS A C 1
ATOM 640 O O . HIS A 1 86 ? -17.204 9.201 -9.058 1.00 65.06 86 HIS A O 1
ATOM 646 N N . GLY A 1 87 ? -15.835 7.868 -10.243 1.00 63.97 87 GLY A N 1
ATOM 647 C CA . GLY A 1 87 ? -16.896 7.113 -10.915 1.00 63.97 87 GLY A CA 1
ATOM 648 C C . GLY A 1 87 ? -17.557 6.082 -9.986 1.00 63.97 87 GLY A C 1
ATOM 649 O O . GLY A 1 87 ? -17.540 6.212 -8.764 1.00 63.97 87 GLY A O 1
ATOM 650 N N . LYS A 1 88 ? -18.112 4.997 -10.548 1.00 67.31 88 LYS A N 1
ATOM 651 C CA . LYS A 1 88 ? -18.460 3.796 -9.760 1.00 67.31 88 LYS A CA 1
ATOM 652 C C . LYS A 1 88 ? -17.171 3.089 -9.327 1.00 67.31 88 LYS A C 1
ATOM 654 O O . LYS A 1 88 ? -16.781 2.088 -9.918 1.00 67.31 88 LYS A O 1
ATOM 659 N N . THR A 1 89 ? -16.490 3.645 -8.338 1.00 72.81 89 THR A N 1
ATOM 660 C CA . THR A 1 89 ? -15.246 3.096 -7.806 1.00 72.81 89 THR A CA 1
ATOM 661 C C . THR A 1 89 ? -15.559 1.866 -6.958 1.00 72.81 89 THR A C 1
ATOM 663 O O . THR A 1 89 ? -16.460 1.897 -6.114 1.00 72.81 89 THR A O 1
ATOM 666 N N . ALA A 1 90 ? -14.832 0.769 -7.172 1.00 85.75 90 ALA A N 1
ATOM 667 C CA . ALA A 1 90 ? -14.895 -0.362 -6.256 1.00 85.75 90 ALA A CA 1
ATOM 668 C C . ALA A 1 90 ? -14.343 0.081 -4.895 1.00 85.75 90 ALA A C 1
ATOM 670 O O . ALA A 1 90 ? -13.344 0.791 -4.835 1.00 85.75 90 ALA A O 1
ATOM 671 N N . VAL A 1 91 ? -14.976 -0.323 -3.797 1.00 88.69 91 VAL A N 1
ATOM 672 C CA . VAL A 1 91 ? -14.511 0.019 -2.447 1.00 88.69 91 VAL A CA 1
ATOM 673 C C . VAL A 1 91 ? -14.149 -1.260 -1.714 1.00 88.69 91 VAL A C 1
ATOM 675 O O . VAL A 1 91 ? -14.936 -2.207 -1.702 1.00 88.69 91 VAL A O 1
ATOM 678 N N . MET A 1 92 ? -12.986 -1.286 -1.067 1.00 90.75 92 MET A N 1
ATOM 679 C CA . MET A 1 92 ? -12.623 -2.374 -0.163 1.00 90.75 92 MET A CA 1
ATOM 680 C C . MET A 1 92 ? -11.949 -1.876 1.101 1.00 90.75 92 MET A C 1
ATOM 682 O O . MET A 1 92 ? -11.239 -0.873 1.104 1.00 90.75 92 MET A O 1
ATOM 686 N N . TYR A 1 93 ? -12.131 -2.640 2.169 1.00 92.25 93 TYR A N 1
ATOM 687 C CA . TYR A 1 93 ? -11.268 -2.564 3.334 1.00 92.25 93 TYR A CA 1
ATOM 688 C C . TYR A 1 93 ? -10.135 -3.586 3.183 1.00 92.25 93 TYR A C 1
ATOM 690 O O . TYR A 1 93 ? -10.382 -4.716 2.761 1.00 92.25 93 TYR A O 1
ATOM 698 N N . ALA A 1 94 ? -8.911 -3.207 3.543 1.00 91.38 94 ALA A N 1
ATOM 699 C CA . ALA A 1 94 ? -7.750 -4.088 3.551 1.00 91.38 94 ALA A CA 1
ATOM 700 C C . ALA A 1 94 ? -6.977 -3.937 4.867 1.00 91.38 94 ALA A C 1
ATOM 702 O O . ALA A 1 94 ? -6.644 -2.835 5.299 1.00 91.38 94 ALA A O 1
ATOM 703 N N . ASN A 1 95 ? -6.657 -5.059 5.511 1.00 90.62 95 ASN A N 1
ATOM 704 C CA . ASN A 1 95 ? -5.750 -5.093 6.666 1.00 90.62 95 ASN A CA 1
ATOM 705 C C . ASN A 1 95 ? -4.492 -5.941 6.396 1.00 90.62 95 ASN A C 1
ATOM 707 O O . ASN A 1 95 ? -3.574 -5.940 7.222 1.00 90.62 95 ASN A O 1
ATOM 711 N N . PHE A 1 96 ? -4.445 -6.620 5.247 1.00 90.81 96 PHE A N 1
ATOM 712 C CA . PHE A 1 96 ? -3.318 -7.383 4.736 1.00 90.81 96 PHE A CA 1
ATOM 713 C C . PHE A 1 96 ? -2.842 -6.769 3.424 1.00 90.81 96 PHE A C 1
ATOM 715 O O . PHE A 1 96 ? -3.651 -6.495 2.536 1.00 90.81 96 PHE A O 1
ATOM 722 N N . VAL A 1 97 ? -1.528 -6.587 3.317 1.00 91.38 97 VAL A N 1
ATOM 723 C CA . VAL A 1 97 ? -0.876 -6.131 2.095 1.00 91.38 97 VAL A CA 1
ATOM 724 C C . VAL A 1 97 ? 0.404 -6.933 1.891 1.00 91.38 97 VAL A C 1
ATOM 726 O O . VAL A 1 97 ? 1.162 -7.133 2.845 1.00 91.38 97 VAL A O 1
ATOM 729 N N . ARG A 1 98 ? 0.646 -7.389 0.662 1.00 91.69 98 ARG A N 1
ATOM 730 C CA . ARG A 1 98 ? 1.882 -8.067 0.256 1.00 91.69 98 ARG A CA 1
ATOM 731 C C . ARG A 1 98 ? 2.410 -7.426 -1.017 1.00 91.69 98 ARG A C 1
ATOM 733 O O . ARG A 1 98 ? 1.657 -7.231 -1.962 1.00 91.69 98 ARG A O 1
ATOM 740 N N . LEU A 1 99 ? 3.706 -7.131 -1.033 1.00 93.00 99 LEU A N 1
ATOM 741 C CA . LEU A 1 99 ? 4.385 -6.577 -2.198 1.00 93.00 99 LEU A CA 1
ATOM 742 C C . LEU A 1 99 ? 5.242 -7.648 -2.862 1.00 93.00 99 LEU A C 1
ATOM 744 O O . LEU A 1 99 ? 5.955 -8.386 -2.179 1.00 93.00 99 LEU A O 1
ATOM 748 N N . THR A 1 100 ? 5.184 -7.697 -4.187 1.00 92.69 100 THR A N 1
ATOM 749 C CA . THR A 1 100 ? 6.070 -8.501 -5.031 1.00 92.69 100 THR A CA 1
ATOM 750 C C . THR A 1 100 ? 6.615 -7.599 -6.129 1.00 92.69 100 THR A C 1
ATOM 752 O O . THR A 1 100 ? 5.841 -6.988 -6.853 1.00 92.69 100 THR A O 1
ATOM 755 N N . GLY A 1 101 ? 7.937 -7.476 -6.232 1.00 85.25 101 GLY A N 1
ATOM 756 C CA . GLY A 1 101 ? 8.578 -6.659 -7.263 1.00 85.25 101 GLY A CA 1
ATOM 757 C C . GLY A 1 101 ? 9.115 -7.507 -8.411 1.00 85.25 101 GLY A C 1
ATOM 758 O O . GLY A 1 101 ? 9.720 -8.555 -8.169 1.00 85.25 101 GLY A O 1
ATOM 759 N N . SER A 1 102 ? 8.925 -7.031 -9.637 1.00 85.56 102 SER A N 1
ATOM 760 C CA . SER A 1 102 ? 9.678 -7.418 -10.831 1.00 85.56 102 SER A CA 1
ATOM 761 C C . SER A 1 102 ? 10.648 -6.277 -11.216 1.00 85.56 102 SER A C 1
ATOM 763 O O . SER A 1 102 ? 10.652 -5.235 -10.558 1.00 85.56 102 SER A O 1
ATOM 765 N N . PRO A 1 103 ? 11.513 -6.446 -12.235 1.00 79.81 103 PRO A N 1
ATOM 766 C CA . PRO A 1 103 ? 12.350 -5.357 -12.752 1.00 79.81 103 PRO A CA 1
ATOM 767 C C . PRO A 1 103 ? 11.575 -4.111 -13.210 1.00 79.81 103 PRO A C 1
ATOM 769 O O . PRO A 1 103 ? 12.083 -2.997 -13.096 1.00 79.81 103 PRO A O 1
ATOM 772 N N . GLU A 1 104 ? 10.361 -4.298 -13.727 1.00 79.62 104 GLU A N 1
ATOM 773 C CA . GLU A 1 104 ? 9.583 -3.245 -14.395 1.00 79.62 104 GLU A CA 1
ATOM 774 C C . GLU A 1 104 ? 8.380 -2.795 -13.560 1.00 79.62 104 GLU A C 1
ATOM 776 O O . GLU A 1 104 ? 7.981 -1.634 -13.612 1.00 79.62 104 GLU A O 1
ATOM 781 N N . GLU A 1 105 ? 7.833 -3.691 -12.739 1.00 85.75 105 GLU A N 1
ATOM 782 C CA . GLU A 1 105 ? 6.549 -3.488 -12.079 1.00 85.75 105 GLU A CA 1
ATOM 783 C C . GLU A 1 105 ? 6.598 -3.873 -10.600 1.00 85.75 105 GLU A C 1
ATOM 785 O O . GLU A 1 105 ? 7.253 -4.832 -10.177 1.00 85.75 105 GLU A O 1
ATOM 790 N N . LEU A 1 106 ? 5.832 -3.143 -9.801 1.00 90.31 106 LEU A N 1
ATOM 791 C CA . LEU A 1 106 ? 5.516 -3.461 -8.426 1.00 90.31 106 LEU A CA 1
ATOM 792 C C . LEU A 1 106 ? 4.074 -3.964 -8.334 1.00 90.31 106 LEU A C 1
ATOM 794 O O . LEU A 1 106 ? 3.121 -3.266 -8.679 1.00 90.31 106 LEU A O 1
ATOM 798 N N . ILE A 1 107 ? 3.922 -5.170 -7.802 1.00 91.75 107 ILE A N 1
ATOM 799 C CA . ILE A 1 107 ? 2.638 -5.821 -7.567 1.00 91.75 107 ILE A CA 1
ATOM 800 C C . ILE A 1 107 ? 2.271 -5.665 -6.091 1.00 91.75 107 ILE A C 1
ATOM 802 O O . ILE A 1 107 ? 3.055 -6.014 -5.203 1.00 91.75 107 ILE A O 1
ATOM 806 N N . ILE A 1 108 ? 1.061 -5.176 -5.830 1.00 92.62 108 ILE A N 1
ATOM 807 C CA . ILE A 1 108 ? 0.480 -4.994 -4.501 1.00 92.62 108 ILE A CA 1
ATOM 808 C C . ILE A 1 108 ? -0.757 -5.882 -4.381 1.00 92.62 108 ILE A C 1
ATOM 810 O O . ILE A 1 108 ? -1.815 -5.577 -4.928 1.00 92.62 108 ILE A O 1
ATOM 814 N N . ASP A 1 109 ? -0.637 -6.960 -3.614 1.00 93.25 109 ASP A N 1
ATOM 815 C CA . ASP A 1 109 ? -1.766 -7.803 -3.240 1.00 93.25 109 ASP A CA 1
ATOM 816 C C . ASP A 1 109 ? -2.445 -7.249 -1.988 1.00 93.25 109 ASP A C 1
ATOM 818 O O . ASP A 1 109 ? -1.801 -7.012 -0.961 1.00 93.25 109 ASP A O 1
ATOM 822 N N . LEU A 1 110 ? -3.763 -7.103 -2.056 1.00 92.75 110 LEU A N 1
ATOM 823 C CA . LEU A 1 110 ? -4.615 -6.556 -1.011 1.00 92.75 110 LEU A CA 1
ATOM 824 C C . LEU A 1 110 ? -5.607 -7.611 -0.536 1.00 92.75 110 LEU A C 1
ATOM 826 O O . LEU A 1 110 ? -6.195 -8.350 -1.331 1.00 92.75 110 LEU A O 1
ATOM 830 N N . GLY A 1 111 ? -5.836 -7.668 0.773 1.00 91.44 111 GLY A N 1
ATOM 831 C CA . GLY A 1 111 ? -6.802 -8.607 1.322 1.00 91.44 111 GLY A CA 1
ATOM 832 C C . GLY A 1 111 ? -7.187 -8.362 2.772 1.00 91.44 111 GLY A C 1
ATOM 833 O O . GLY A 1 111 ? -6.760 -7.407 3.433 1.00 91.44 111 GLY A O 1
ATOM 834 N N . LEU A 1 112 ? -8.005 -9.291 3.259 1.00 91.00 112 LEU A N 1
ATOM 835 C CA . LEU A 1 112 ? -8.445 -9.362 4.642 1.00 91.00 112 LEU A CA 1
ATOM 836 C C . LEU A 1 112 ? -7.799 -10.564 5.326 1.00 91.00 112 LEU A C 1
ATOM 838 O O . LEU A 1 112 ? -8.062 -11.711 4.980 1.00 91.00 112 LEU A O 1
ATOM 842 N N . ASN A 1 113 ? -6.982 -10.291 6.335 1.00 87.06 113 ASN A N 1
ATOM 843 C CA . ASN A 1 113 ? -6.520 -11.261 7.305 1.00 87.06 113 ASN A CA 1
ATOM 844 C C . ASN A 1 113 ? -7.545 -11.370 8.458 1.00 87.06 113 ASN A C 1
ATOM 846 O O . ASN A 1 113 ? -7.646 -10.433 9.261 1.00 87.06 113 ASN A O 1
ATOM 850 N N . PRO A 1 114 ? -8.283 -12.494 8.572 1.00 80.88 114 PRO A N 1
ATOM 851 C CA . PRO A 1 114 ? -9.236 -12.728 9.658 1.00 80.88 114 PRO A CA 1
ATOM 852 C C . PRO A 1 114 ? -8.560 -13.086 10.992 1.00 80.88 114 PRO A C 1
ATOM 854 O O . PRO A 1 114 ? -9.221 -13.091 12.026 1.00 80.88 114 PRO A O 1
ATOM 857 N N . GLN A 1 115 ? -7.260 -13.394 10.985 1.00 79.31 115 GLN A N 1
ATOM 858 C CA . GLN A 1 115 ? -6.465 -13.746 12.162 1.00 79.31 115 GLN A CA 1
ATOM 859 C C . GLN A 1 115 ? -5.347 -12.714 12.346 1.00 79.31 115 GLN A C 1
ATOM 861 O O . GLN A 1 115 ? -4.194 -12.967 11.992 1.00 79.31 115 GLN A O 1
ATOM 866 N N . PRO A 1 116 ? -5.669 -11.512 12.857 1.00 66.50 116 PRO A N 1
ATOM 867 C CA . PRO A 1 116 ? -4.667 -10.467 13.026 1.00 66.50 116 PRO A CA 1
ATOM 868 C C . PRO A 1 116 ? -3.616 -10.839 14.080 1.00 66.50 116 PRO A C 1
ATOM 870 O O . PRO A 1 116 ? -2.490 -10.363 13.979 1.00 66.50 116 PRO A O 1
ATOM 873 N N . VAL A 1 117 ? -3.971 -11.684 15.056 1.00 69.31 117 VAL A N 1
ATOM 874 C CA . VAL A 1 117 ? -3.119 -12.092 16.181 1.00 69.31 117 VAL A CA 1
ATOM 875 C C . VAL A 1 117 ? -2.636 -13.531 15.989 1.00 69.31 117 VAL A C 1
ATOM 877 O O . VAL A 1 117 ? -3.438 -14.430 15.745 1.00 69.31 117 VAL A O 1
ATOM 880 N N . GLY A 1 118 ? -1.332 -13.748 16.167 1.00 69.06 118 GLY A N 1
ATOM 881 C CA . GLY A 1 118 ? -0.700 -15.064 16.061 1.00 69.06 118 GLY A CA 1
ATOM 882 C C . GLY A 1 118 ? -0.251 -15.423 14.642 1.00 69.06 118 GLY A C 1
ATOM 883 O O . GLY A 1 118 ? -0.314 -14.610 13.722 1.00 69.06 118 GLY A O 1
ATOM 884 N N . ILE A 1 119 ? 0.255 -16.647 14.479 1.00 69.44 119 ILE A N 1
ATOM 885 C CA . ILE A 1 119 ? 0.660 -17.184 13.175 1.00 69.44 119 ILE A CA 1
ATOM 886 C C . ILE A 1 119 ? -0.617 -17.594 12.427 1.00 69.44 119 ILE A C 1
ATOM 888 O O . ILE A 1 119 ? -1.350 -18.441 12.948 1.00 69.44 119 ILE A O 1
ATOM 892 N N . PRO A 1 120 ? -0.902 -17.036 11.232 1.00 67.12 120 PRO A N 1
ATOM 893 C CA . PRO A 1 120 ? -2.072 -17.430 10.459 1.00 67.12 120 PRO A CA 1
ATOM 894 C C . PRO A 1 120 ? -2.036 -18.931 10.167 1.00 67.12 120 PRO A C 1
ATOM 896 O O . PRO A 1 120 ? -1.081 -19.432 9.576 1.00 67.12 120 PRO A O 1
ATOM 899 N N . ASN A 1 121 ? -3.077 -19.656 10.571 1.00 76.31 121 ASN A N 1
ATOM 900 C CA . ASN A 1 121 ? -3.192 -21.097 10.309 1.00 76.31 121 ASN A CA 1
ATOM 901 C C . ASN A 1 121 ? -4.043 -21.413 9.068 1.00 76.31 121 ASN A C 1
ATOM 903 O O . ASN A 1 121 ? -4.202 -22.575 8.697 1.00 76.31 121 ASN A O 1
ATOM 907 N N . LYS A 1 122 ? -4.590 -20.374 8.427 1.00 78.94 122 LYS A N 1
ATOM 908 C CA . LYS A 1 122 ? -5.366 -20.453 7.190 1.00 78.94 122 LYS A CA 1
ATOM 909 C C . LYS A 1 122 ? -4.739 -19.557 6.122 1.00 78.94 122 LYS A C 1
ATOM 911 O O . LYS A 1 122 ? -4.253 -18.476 6.462 1.00 78.94 122 LYS A O 1
ATOM 916 N N . PRO A 1 123 ? -4.788 -19.962 4.841 1.00 82.19 123 PRO A N 1
ATOM 917 C CA . PRO A 1 123 ? -4.406 -19.090 3.739 1.00 82.19 123 PRO A CA 1
ATOM 918 C C . PRO A 1 123 ? -5.219 -17.792 3.761 1.00 82.19 123 PRO A C 1
ATOM 920 O O . PRO A 1 123 ? -6.432 -17.813 3.981 1.00 82.19 123 PRO A O 1
ATOM 923 N N . ILE A 1 124 ? -4.550 -16.665 3.525 1.00 86.56 124 ILE A N 1
ATOM 924 C CA . ILE A 1 124 ? -5.199 -15.360 3.383 1.00 86.56 124 ILE A CA 1
ATOM 925 C C . ILE A 1 124 ? -5.666 -15.232 1.933 1.00 86.56 124 ILE A C 1
ATOM 927 O O . ILE A 1 124 ? -4.861 -15.358 1.011 1.00 86.56 124 ILE A O 1
ATOM 931 N N . SER A 1 125 ? -6.962 -14.990 1.729 1.00 88.69 125 SER A N 1
ATOM 932 C CA . SER A 1 125 ? -7.506 -14.748 0.392 1.00 88.69 125 SER A CA 1
ATOM 933 C C . SER A 1 125 ? -7.114 -13.353 -0.081 1.00 88.69 125 SER A C 1
ATOM 935 O O . SER A 1 125 ? -7.382 -12.365 0.608 1.00 88.69 125 SER A O 1
ATOM 937 N N . ILE A 1 126 ? -6.522 -13.274 -1.271 1.00 91.94 126 ILE A N 1
ATOM 938 C CA . ILE A 1 126 ? -6.280 -12.000 -1.947 1.00 91.94 126 ILE A CA 1
ATOM 939 C C . ILE A 1 126 ? -7.601 -11.539 -2.560 1.00 91.94 126 ILE A C 1
ATOM 941 O O . ILE A 1 126 ? -8.267 -12.305 -3.254 1.00 91.94 126 ILE A O 1
ATOM 945 N N . ALA A 1 127 ? -8.008 -10.315 -2.237 1.00 91.19 127 ALA A N 1
ATOM 946 C CA . ALA A 1 127 ? -9.241 -9.712 -2.731 1.00 91.19 127 ALA A CA 1
ATOM 947 C C . ALA A 1 127 ? -8.994 -8.899 -4.007 1.00 91.19 127 ALA A C 1
ATOM 949 O O . ALA A 1 127 ? -9.869 -8.819 -4.866 1.00 91.19 127 ALA A O 1
ATOM 950 N N . HIS A 1 128 ? -7.812 -8.291 -4.125 1.00 91.06 128 HIS A N 1
ATOM 951 C CA . HIS A 1 128 ? -7.426 -7.501 -5.285 1.00 91.06 128 HIS A CA 1
ATOM 952 C C . HIS A 1 128 ? -5.913 -7.432 -5.421 1.00 91.06 128 HIS A C 1
ATOM 954 O O . HIS A 1 128 ? -5.199 -7.482 -4.421 1.00 91.06 128 HIS A O 1
ATOM 960 N N . THR A 1 129 ? -5.452 -7.263 -6.651 1.00 91.00 129 THR A N 1
ATOM 961 C CA . THR A 1 129 ? -4.044 -7.075 -6.973 1.00 91.00 129 THR A CA 1
ATOM 962 C C . THR A 1 129 ? -3.932 -5.838 -7.845 1.00 91.00 129 THR A C 1
ATOM 964 O O . THR A 1 129 ? -4.526 -5.786 -8.919 1.00 91.00 129 THR A O 1
ATOM 967 N N . THR A 1 130 ? -3.180 -4.851 -7.372 1.00 88.56 130 THR A N 1
ATOM 968 C CA . THR A 1 130 ? -2.845 -3.652 -8.141 1.00 88.56 130 THR A CA 1
ATOM 969 C C . THR A 1 130 ? -1.414 -3.780 -8.640 1.00 88.56 130 THR A C 1
ATOM 971 O O . THR A 1 130 ? -0.534 -4.184 -7.883 1.00 88.56 130 THR A O 1
ATOM 974 N N . ILE A 1 131 ? -1.175 -3.417 -9.895 1.00 89.00 131 ILE A N 1
ATOM 975 C CA . ILE A 1 131 ? 0.154 -3.402 -10.511 1.00 89.00 131 ILE A CA 1
ATOM 976 C C . ILE A 1 131 ? 0.464 -1.956 -10.892 1.00 89.00 131 ILE A C 1
ATOM 978 O O . ILE A 1 131 ? -0.418 -1.249 -11.379 1.00 89.00 131 ILE A O 1
ATOM 982 N N . MET A 1 132 ? 1.685 -1.506 -10.626 1.00 86.75 132 MET A N 1
ATOM 983 C CA . MET A 1 132 ? 2.153 -0.165 -10.980 1.00 86.75 132 MET A CA 1
ATOM 984 C C . MET A 1 132 ? 3.635 -0.193 -11.333 1.00 86.75 132 MET A C 1
ATOM 986 O O . MET A 1 132 ? 4.356 -1.086 -10.891 1.00 86.75 132 MET A O 1
ATOM 990 N N . ASP A 1 133 ? 4.103 0.797 -12.081 1.00 87.69 133 ASP A N 1
ATOM 991 C CA . ASP A 1 133 ? 5.532 0.969 -12.318 1.00 87.69 133 ASP A CA 1
ATOM 992 C C . ASP A 1 133 ? 6.247 1.581 -11.095 1.00 87.69 133 ASP A C 1
ATOM 994 O O . ASP A 1 133 ? 5.634 2.019 -10.110 1.00 87.69 133 ASP A O 1
ATOM 998 N N . PHE A 1 134 ? 7.580 1.613 -11.146 1.00 88.38 134 PHE A N 1
ATOM 999 C CA . PHE A 1 134 ? 8.387 2.159 -10.055 1.00 88.38 134 PHE A CA 1
ATOM 1000 C C . PHE A 1 134 ? 8.370 3.692 -9.954 1.00 88.38 134 PHE A C 1
ATOM 1002 O O . PHE A 1 134 ? 8.631 4.222 -8.868 1.00 88.38 134 PHE A O 1
ATOM 1009 N N . HIS A 1 135 ? 8.024 4.419 -11.019 1.00 86.50 135 HIS A N 1
ATOM 1010 C CA . HIS A 1 135 ? 7.829 5.870 -10.959 1.00 86.50 135 HIS A CA 1
ATOM 1011 C C . HIS A 1 135 ? 6.583 6.206 -10.134 1.00 86.50 135 HIS A C 1
ATOM 1013 O O . HIS A 1 135 ? 6.665 6.997 -9.187 1.00 86.50 135 HIS A O 1
ATOM 1019 N N . THR A 1 136 ? 5.459 5.545 -10.416 1.00 86.06 136 THR A N 1
ATOM 1020 C CA . THR A 1 136 ? 4.225 5.638 -9.633 1.00 86.06 136 THR A CA 1
ATOM 1021 C C . THR A 1 136 ? 4.448 5.145 -8.207 1.00 86.06 136 THR A C 1
ATOM 1023 O O . THR A 1 136 ? 4.020 5.810 -7.262 1.00 86.06 136 THR A O 1
ATOM 1026 N N . ALA A 1 137 ? 5.162 4.028 -8.016 1.00 89.50 137 ALA A N 1
ATOM 1027 C CA . ALA A 1 137 ? 5.442 3.489 -6.683 1.00 89.50 137 ALA A CA 1
ATOM 1028 C C . ALA A 1 137 ? 6.264 4.457 -5.815 1.00 89.50 137 ALA A C 1
ATOM 1030 O O . ALA A 1 137 ? 6.024 4.558 -4.611 1.00 89.50 137 ALA A O 1
ATOM 1031 N N . THR A 1 138 ? 7.200 5.199 -6.414 1.00 90.00 138 THR A N 1
ATOM 1032 C CA . THR A 1 138 ? 8.003 6.215 -5.714 1.00 90.00 138 THR A CA 1
ATOM 1033 C C . THR A 1 138 ? 7.135 7.391 -5.266 1.00 90.00 138 THR A C 1
ATOM 1035 O O . THR A 1 138 ? 7.205 7.811 -4.108 1.00 90.00 138 THR A O 1
ATOM 1038 N N . THR A 1 139 ? 6.252 7.882 -6.139 1.00 88.38 139 THR A N 1
ATOM 1039 C CA . THR A 1 139 ? 5.272 8.922 -5.786 1.00 88.38 139 THR A CA 1
ATOM 1040 C C . THR A 1 139 ? 4.316 8.441 -4.699 1.00 88.38 139 THR A C 1
ATOM 1042 O O . THR A 1 139 ? 4.038 9.168 -3.743 1.00 88.38 139 THR A O 1
ATOM 1045 N N . PHE A 1 140 ? 3.846 7.198 -4.800 1.00 91.00 140 PHE A N 1
ATOM 1046 C CA . PHE A 1 140 ? 2.972 6.593 -3.805 1.00 91.00 140 PHE A CA 1
ATOM 1047 C C . PHE A 1 140 ? 3.663 6.478 -2.441 1.00 91.00 140 PHE A C 1
ATOM 1049 O O . PHE A 1 140 ? 3.094 6.886 -1.428 1.00 91.00 140 PHE A O 1
ATOM 1056 N N . LEU A 1 141 ? 4.911 6.002 -2.411 1.00 92.44 141 LEU A N 1
ATOM 1057 C CA . LEU A 1 141 ? 5.723 5.949 -1.197 1.00 92.44 141 LEU A CA 1
ATOM 1058 C C . LEU A 1 141 ? 5.862 7.330 -0.552 1.00 92.44 141 LEU A C 1
ATOM 1060 O O . LEU A 1 141 ? 5.718 7.440 0.667 1.00 92.44 141 LEU A O 1
ATOM 1064 N N . HIS A 1 142 ? 6.124 8.369 -1.347 1.00 91.38 142 HIS A N 1
ATOM 1065 C CA . HIS A 1 142 ? 6.230 9.733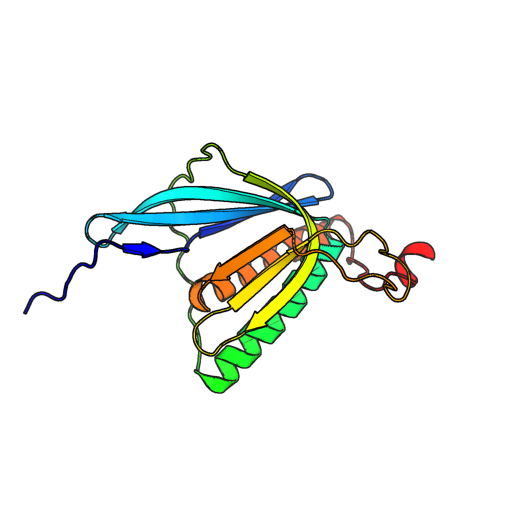 -0.840 1.00 91.38 142 HIS A CA 1
ATOM 1066 C C . HIS A 1 142 ? 4.922 10.182 -0.171 1.00 91.38 142 HIS A C 1
ATOM 1068 O O . HIS A 1 142 ? 4.942 10.556 0.998 1.00 91.38 142 HIS A O 1
ATOM 1074 N N . GLN A 1 143 ? 3.780 10.042 -0.854 1.00 91.56 143 GLN A N 1
ATOM 1075 C CA . GLN A 1 143 ? 2.475 10.436 -0.306 1.00 91.56 143 GLN A CA 1
ATOM 1076 C C . GLN A 1 143 ? 2.107 9.679 0.977 1.00 91.56 143 GLN A C 1
ATOM 1078 O O . GLN A 1 143 ? 1.657 10.286 1.948 1.00 91.56 143 GLN A O 1
ATOM 1083 N N . VAL A 1 144 ? 2.306 8.355 1.002 1.00 93.19 144 VAL A N 1
ATOM 1084 C CA . VAL A 1 144 ? 2.034 7.542 2.198 1.00 93.19 144 VAL A CA 1
ATOM 1085 C C . VAL A 1 144 ? 2.954 7.949 3.346 1.00 93.19 144 VAL A C 1
ATOM 1087 O O . VAL A 1 144 ? 2.498 8.021 4.484 1.00 93.19 144 VAL A O 1
ATOM 1090 N N . SER A 1 145 ? 4.231 8.223 3.064 1.00 94.25 145 SER A N 1
ATOM 1091 C CA . SER A 1 145 ? 5.195 8.631 4.091 1.00 94.25 145 SER A CA 1
ATOM 1092 C C . SER A 1 145 ? 4.805 9.968 4.713 1.00 94.25 145 SER A C 1
ATOM 1094 O O . SER A 1 145 ? 4.687 10.035 5.932 1.00 94.25 145 SER A O 1
ATOM 1096 N N . THR A 1 146 ? 4.498 10.982 3.898 1.00 93.94 146 THR A N 1
ATOM 1097 C CA . THR A 1 146 ? 4.049 12.297 4.384 1.00 93.94 146 THR A CA 1
ATOM 1098 C C . THR A 1 146 ? 2.790 12.183 5.239 1.00 93.94 146 THR A C 1
ATOM 1100 O O . THR A 1 146 ? 2.746 12.710 6.346 1.00 93.94 146 THR A O 1
ATOM 1103 N N . LEU A 1 147 ? 1.788 11.430 4.780 1.00 93.94 147 LEU A N 1
ATOM 1104 C CA . LEU A 1 147 ? 0.540 11.262 5.525 1.00 93.94 147 LEU A CA 1
ATOM 1105 C C . LEU A 1 147 ? 0.754 10.578 6.884 1.00 93.94 147 LEU A C 1
ATOM 1107 O O . LEU A 1 147 ? 0.125 10.930 7.882 1.00 93.94 147 LEU A O 1
ATOM 1111 N N . ILE A 1 148 ? 1.633 9.578 6.928 1.00 94.31 148 ILE A N 1
ATOM 1112 C CA . ILE A 1 148 ? 1.976 8.877 8.166 1.00 94.31 148 ILE A CA 1
ATOM 1113 C C . ILE A 1 148 ? 2.736 9.793 9.122 1.00 94.31 148 ILE A C 1
ATOM 1115 O O . ILE A 1 148 ? 2.430 9.793 10.312 1.00 94.31 148 ILE A O 1
ATOM 1119 N N . GLU A 1 149 ? 3.700 10.562 8.619 1.00 94.69 149 GLU A N 1
ATOM 1120 C CA . GLU A 1 149 ? 4.461 11.532 9.413 1.00 94.69 149 GLU A CA 1
ATOM 1121 C C . GLU A 1 149 ? 3.533 12.575 10.045 1.00 94.69 149 GLU A C 1
ATOM 1123 O O . GLU A 1 149 ? 3.628 12.838 11.244 1.00 94.69 149 GLU A O 1
ATOM 1128 N N . GLU A 1 150 ? 2.582 13.112 9.278 1.00 93.38 150 GLU A N 1
ATOM 1129 C CA . GLU A 1 150 ? 1.571 14.050 9.777 1.00 93.38 150 GLU A CA 1
ATOM 1130 C C . GLU A 1 150 ? 0.688 13.429 10.866 1.00 93.38 150 GLU A C 1
ATOM 1132 O O . GLU A 1 150 ? 0.424 14.061 11.894 1.00 93.38 150 GLU A O 1
ATOM 1137 N N . TYR A 1 151 ? 0.247 12.184 10.668 1.00 93.19 151 TYR A N 1
ATOM 1138 C CA . TYR A 1 151 ? -0.546 11.472 11.665 1.00 93.19 151 TYR A CA 1
ATOM 1139 C C . TYR A 1 151 ? 0.246 11.224 12.954 1.00 93.19 151 TYR A C 1
ATOM 1141 O O . TYR A 1 151 ? -0.278 11.463 14.047 1.00 93.19 151 TYR A O 1
ATOM 1149 N N . GLU A 1 152 ? 1.497 10.772 12.846 1.00 93.69 152 GLU A N 1
ATOM 1150 C CA . GLU A 1 152 ? 2.367 10.499 13.997 1.00 93.69 152 GLU A CA 1
ATOM 1151 C C . GLU A 1 152 ? 2.744 11.779 14.750 1.00 93.69 152 GLU A C 1
ATOM 1153 O O . GLU A 1 152 ? 2.819 11.763 15.980 1.00 93.69 152 GLU A O 1
ATOM 1158 N N . ALA A 1 153 ? 2.903 12.906 14.052 1.00 93.75 153 ALA A N 1
ATOM 1159 C CA . ALA A 1 153 ? 3.144 14.205 14.678 1.00 93.75 153 ALA A CA 1
ATOM 1160 C C . ALA A 1 153 ? 1.983 14.651 15.587 1.00 93.75 153 ALA A C 1
ATOM 1162 O O . ALA A 1 153 ? 2.210 15.337 16.583 1.00 93.75 153 ALA A O 1
ATOM 1163 N N . GLN A 1 154 ? 0.747 14.258 15.263 1.00 92.19 154 GLN A N 1
ATOM 1164 C CA . GLN A 1 154 ? -0.453 14.633 16.020 1.00 92.19 154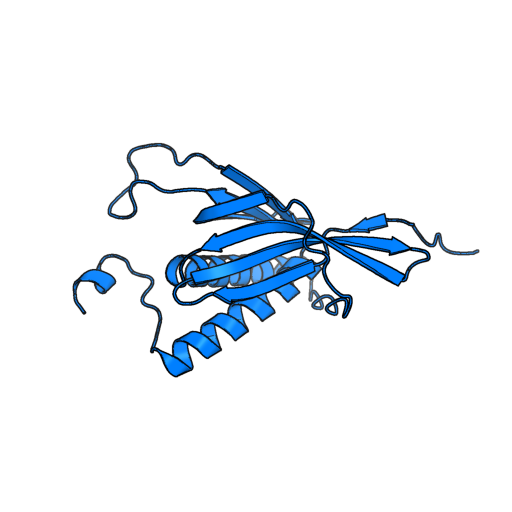 GLN A CA 1
ATOM 1165 C C . GLN A 1 154 ? -0.850 13.596 17.081 1.00 92.19 154 GLN A C 1
ATOM 1167 O O . GLN A 1 154 ? -1.375 13.970 18.128 1.00 92.19 154 GLN A O 1
ATOM 1172 N N . ASN A 1 155 ? -0.617 12.305 16.821 1.00 90.00 155 ASN A N 1
ATOM 1173 C CA . ASN A 1 155 ? -1.155 11.198 17.626 1.00 90.00 155 ASN A CA 1
ATOM 1174 C C . ASN A 1 155 ? -0.076 10.353 18.323 1.00 90.00 155 ASN A C 1
ATOM 1176 O O . ASN A 1 155 ? -0.406 9.451 19.094 1.00 90.00 155 ASN A O 1
ATOM 1180 N N . GLY A 1 156 ? 1.203 10.632 18.070 1.00 89.81 156 GLY A N 1
ATOM 1181 C CA . GLY A 1 156 ? 2.320 9.815 18.527 1.00 89.81 156 GLY A CA 1
ATOM 1182 C C . GLY A 1 156 ? 2.661 8.661 17.572 1.00 89.81 156 GLY A C 1
ATOM 1183 O O . GLY A 1 156 ? 1.967 8.428 16.580 1.00 89.81 156 GLY A O 1
ATOM 1184 N N . PRO A 1 157 ? 3.759 7.936 17.848 1.00 90.38 157 PRO A N 1
ATOM 1185 C CA . PRO A 1 157 ? 4.292 6.920 16.945 1.00 90.38 157 PRO A CA 1
ATOM 1186 C C . PRO A 1 157 ? 3.338 5.730 16.769 1.00 90.38 157 PRO A C 1
ATOM 1188 O O . PRO A 1 157 ? 2.767 5.217 17.735 1.00 90.38 157 PRO A O 1
ATOM 1191 N N . ILE A 1 158 ? 3.209 5.238 15.534 1.00 89.31 158 ILE A N 1
ATOM 1192 C CA . ILE A 1 158 ? 2.402 4.054 15.227 1.00 89.31 158 ILE A CA 1
ATOM 1193 C C . ILE A 1 158 ? 3.198 2.796 15.593 1.00 89.31 158 ILE A C 1
ATOM 1195 O O . ILE A 1 158 ? 4.136 2.404 14.896 1.00 89.31 158 ILE A O 1
ATOM 1199 N N . GLU A 1 159 ? 2.779 2.103 16.652 1.00 85.38 159 GLU A N 1
ATOM 1200 C CA . GLU A 1 159 ? 3.376 0.819 17.034 1.00 85.38 159 GLU A CA 1
ATOM 1201 C C . GLU A 1 159 ? 2.896 -0.314 16.110 1.00 85.38 159 GLU A C 1
ATOM 1203 O O . GLU A 1 159 ? 1.732 -0.736 16.116 1.00 85.38 159 GLU A O 1
ATOM 1208 N N . THR A 1 160 ? 3.805 -0.825 15.281 1.00 79.88 160 THR A N 1
ATOM 1209 C CA . THR A 1 160 ? 3.493 -1.875 14.305 1.00 79.88 160 THR A CA 1
ATOM 1210 C C . THR A 1 160 ? 3.545 -3.278 14.903 1.00 79.88 160 THR A C 1
ATOM 1212 O O . THR A 1 160 ? 2.851 -4.155 14.375 1.00 79.88 160 THR A O 1
ATOM 1215 N N . ASP A 1 161 ? 4.255 -3.489 16.013 1.00 74.44 161 ASP A N 1
ATOM 1216 C CA . ASP A 1 161 ? 4.299 -4.764 16.730 1.00 74.44 161 ASP A CA 1
ATOM 1217 C C . ASP A 1 161 ? 2.969 -5.023 17.442 1.00 74.44 161 ASP A C 1
ATOM 1219 O O . ASP A 1 161 ? 2.592 -4.337 18.392 1.00 74.44 161 ASP A O 1
ATOM 1223 N N . ILE A 1 162 ? 2.246 -6.047 16.985 1.00 68.31 162 ILE A N 1
ATOM 1224 C CA . ILE A 1 162 ? 0.924 -6.360 17.519 1.00 68.31 162 ILE A CA 1
ATOM 1225 C C . ILE A 1 162 ? 0.955 -6.743 19.003 1.00 68.31 162 ILE A C 1
ATOM 1227 O O . ILE A 1 162 ? -0.028 -6.495 19.692 1.00 68.31 162 ILE A O 1
ATOM 1231 N N . GLN A 1 163 ? 2.061 -7.301 19.507 1.00 65.38 163 GLN A N 1
ATOM 1232 C CA . GLN A 1 163 ? 2.190 -7.670 20.921 1.00 65.38 163 GLN A CA 1
ATOM 1233 C C . GLN A 1 163 ? 2.350 -6.433 21.803 1.00 65.38 163 GLN A C 1
ATOM 1235 O O . GLN A 1 163 ? 1.814 -6.378 22.906 1.00 65.38 163 GLN A O 1
ATOM 1240 N N . LYS A 1 164 ? 3.034 -5.404 21.298 1.00 66.50 164 LYS A N 1
ATOM 1241 C CA . LYS A 1 164 ? 3.221 -4.141 22.020 1.00 66.50 164 LYS A CA 1
ATOM 1242 C C . LYS A 1 164 ? 1.976 -3.257 22.004 1.00 66.50 164 LYS A C 1
ATOM 1244 O O . LYS A 1 164 ? 1.809 -2.451 22.912 1.00 66.50 164 LYS A O 1
ATOM 1249 N N . ARG A 1 165 ? 1.066 -3.449 21.040 1.00 63.47 165 ARG A N 1
ATOM 1250 C CA . ARG A 1 165 ? -0.213 -2.714 20.977 1.00 63.47 165 ARG A CA 1
ATOM 1251 C C . ARG A 1 165 ? -1.146 -2.984 22.155 1.00 63.47 165 ARG A C 1
ATOM 1253 O O . ARG A 1 165 ? -1.944 -2.116 22.468 1.00 63.47 165 ARG A O 1
ATOM 1260 N N . PHE A 1 166 ? -1.090 -4.169 22.767 1.00 59.69 166 PHE A N 1
ATOM 1261 C CA . PHE A 1 166 ? -2.001 -4.547 23.859 1.00 59.69 166 PHE A CA 1
ATOM 1262 C C . PHE A 1 166 ? -1.492 -4.163 25.255 1.00 59.69 166 PHE A C 1
ATOM 1264 O O . PHE A 1 166 ? -2.200 -4.380 26.235 1.00 59.69 166 PHE A O 1
ATOM 1271 N N . THR A 1 167 ? -0.273 -3.627 25.350 1.00 53.78 167 THR A N 1
ATOM 1272 C CA . THR A 1 167 ? 0.383 -3.322 26.631 1.00 53.78 167 THR A CA 1
ATOM 1273 C C . THR A 1 167 ? 0.338 -1.829 26.983 1.00 53.78 167 THR A C 1
ATOM 1275 O O . THR A 1 167 ? 0.600 -1.488 28.133 1.00 53.78 167 THR A O 1
ATOM 1278 N N . ASN A 1 168 ? -0.012 -0.956 26.029 1.00 44.81 168 ASN A N 1
ATOM 1279 C CA . ASN A 1 168 ? -0.171 0.490 26.233 1.00 44.81 168 ASN A CA 1
ATOM 1280 C C . ASN A 1 168 ? -1.636 0.895 26.395 1.00 44.81 168 ASN A C 1
ATOM 1282 O O . ASN A 1 168 ? -2.464 0.415 25.588 1.00 44.81 168 ASN A O 1
#

Foldseek 3Di:
DDPDLDFDWAQADWDWDDDDQWIKIFGWIFTQDSNATDATEGAAIEIEGLLLLVVVLVQLVVQLVVLCVVPNDAAADDHRPHDYDHDVHHYDYFHDWDWDDDNFKIKIFTFDDPPPDDDDPDDTDGPDIDMHGSNSSVNVSVNSVVVSVVVCVPPNHDDNPPVVVVVD

Radius of gyration: 17.17 Å; chains: 1; bounding box: 38×39×64 Å

Secondary structure (DSSP, 8-state):
-------EEEEEEEEEEEETTEEEEEEEEEEEETTEEEEEEEEEEEEEEHHHHHHHHHHHHHHHHHHHHHH-PPPPPPP--SPEE--S-EEEE-SEEEEEE-SSEEEEEEE--S--SSS--SPPPEEEEEEEEHHHHHHHHHHHHHHHHHHHHHH------TTGGGT-

pLDDT: mean 80.63, std 14.37, range [36.22, 94.69]

Sequence (168 aa):
MDSDKSEGVFADATHVVAAGHNVLIYFATTNYASGAPSESTAQLSVYMNYYTAKRLQAALAMSVQRHVAVFGEVQPSKPSGQPTTHGKTAVMYANFVRLTGSPEELIIDLGLNPQPVGIPNKPISIAHTTIMDFHTATTFLHQVSTLIEEYEAQNGPIETDIQKRFTN